Protein AF-A0A016SBZ0-F1 (afdb_monomer)

Nearest PDB structures (foldseek):
  1um2-assembly2_B  TM=5.193E-01  e=9.352E+00  Saccharomyces cerevisiae
  6sgb-assembly1_FK  TM=3.013E-01  e=5.434E+00  Trypanosoma brucei brucei
  1lws-assembly1_A  TM=4.224E-01  e=8.858E+00  Saccharomyces cerevisiae

Foldseek 3Di:
DDDDDDPPDPRQWDWDADVVQGWIKIKDKDKAAPDPPDRDPPIDIDIDIDTGGDDDDPPPPPPDPDPDDDDDDDPPPPPQPPPDDWDKDKFKAFPDPPHDTDPDDDPPTWIWIWIWTDRPPDTDIDTDTD

InterPro domains:
  IPR001507 Zona pellucida domain [PS51034] (1-130)
  IPR051962 Cuticlin domain-containing protein [PTHR22907] (2-1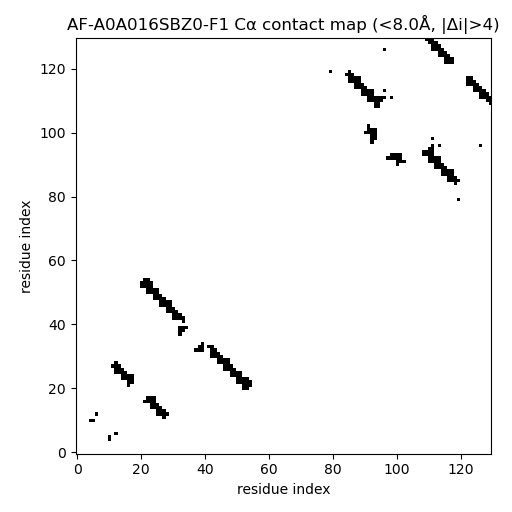16)
  IPR056953 Cuticlin, N-terminal domain [PF25057] (8-52)
  IPR057475 Cuticlin, C-terminal domain [PF25301] (85-117)

Secondary structure (DSSP, 8-state):
------TTSSSS-EEEEEETTEEEEEEEEEEE-SSSSS--TT-EEEEEEEEEE------------PPP-------------TTS--EEEEEEEESSTTPPB-S---TT--EEEEEEEEETTEEEEEEEE-

Solvent-accessible surface area (backbone atoms only — not comparable to full-atom values): 8858 Å² total; per-residue (Å²): 142,84,87,88,79,66,92,87,53,92,75,75,62,44,77,45,79,39,83,81,74,37,23,42,37,39,36,38,73,51,72,52,64,90,44,98,87,53,91,55,94,85,43,47,76,47,79,48,77,47,81,44,75,54,79,89,73,84,77,80,76,81,81,74,88,77,84,83,84,92,81,94,72,88,78,80,78,79,76,74,74,88,83,63,82,59,55,70,46,78,49,40,16,44,69,37,100,84,34,61,79,53,93,78,84,59,99,88,65,50,48,20,47,39,43,39,39,49,42,97,89,51,85,53,79,50,82,54,84,104

Sequence (130 aa):
MTIDVPVASTCGMRRRRVANPRGLVVDTTVILMFHPIFMTQVDKAYHIQCNYMESNREVTQALDVSMQSPTELPQSAAVLDDRKAPTCKYQVLSKDQNGSPVMFATIGDTVYHKYVAILANSLIQFSIVL

Mean predicted aligned error: 19.13 Å

Organism: NCBI:txid53326

pLDDT: mean 70.51, std 17.73, range [33.5, 93.12]

Radius of gyration: 25.63 Å; Cα contacts (8 Å, |Δi|>4): 164; chains: 1; bounding box: 76×47×43 Å

Structure (mmCIF, N/CA/C/O backbone):
data_AF-A0A016SBZ0-F1
#
_entry.id   AF-A0A016SBZ0-F1
#
loop_
_atom_site.group_PDB
_atom_site.id
_atom_site.type_symbol
_atom_site.label_atom_id
_atom_site.label_alt_id
_atom_site.label_comp_id
_atom_site.label_asym_id
_atom_site.label_entity_id
_atom_site.label_seq_id
_atom_site.pdbx_PDB_ins_code
_atom_site.Cartn_x
_atom_site.Cartn_y
_atom_site.Cartn_z
_atom_site.occupancy
_atom_site.B_iso_or_equiv
_atom_site.auth_seq_id
_atom_site.auth_comp_id
_atom_site.auth_asym_id
_atom_site.auth_atom_id
_atom_site.pdbx_PDB_model_num
ATOM 1 N N . MET A 1 1 ? -3.972 -8.424 15.543 1.00 62.22 1 MET A N 1
ATOM 2 C CA . MET A 1 1 ? -4.679 -9.253 14.548 1.00 62.22 1 MET A CA 1
ATOM 3 C C . MET A 1 1 ? -4.205 -8.807 13.177 1.00 62.22 1 MET A C 1
ATOM 5 O O . MET A 1 1 ? -4.363 -7.635 12.864 1.00 62.22 1 MET A O 1
ATOM 9 N N . THR A 1 2 ? -3.538 -9.683 12.432 1.00 81.88 2 THR A N 1
ATOM 10 C CA . THR A 1 2 ? -3.051 -9.432 11.066 1.00 81.88 2 THR A CA 1
ATOM 11 C C . THR A 1 2 ? -3.899 -10.239 10.085 1.00 81.88 2 THR A C 1
ATOM 13 O O . THR A 1 2 ? -4.397 -11.304 10.443 1.00 81.88 2 THR A O 1
ATOM 16 N N . ILE A 1 3 ? -4.122 -9.704 8.883 1.00 79.81 3 ILE A N 1
ATOM 17 C CA . ILE A 1 3 ? -4.867 -10.377 7.812 1.00 79.81 3 ILE A CA 1
ATOM 18 C C . ILE A 1 3 ? -3.858 -10.742 6.728 1.00 79.81 3 ILE A C 1
ATOM 20 O O . ILE A 1 3 ? -3.325 -9.854 6.065 1.00 79.81 3 ILE A O 1
ATOM 24 N N . ASP A 1 4 ? -3.618 -12.039 6.551 1.00 84.25 4 ASP A N 1
ATOM 25 C CA . ASP A 1 4 ? -2.698 -12.561 5.543 1.00 84.25 4 ASP A CA 1
ATOM 26 C C . ASP A 1 4 ? -3.489 -13.043 4.321 1.00 84.25 4 ASP A C 1
ATOM 28 O O . ASP A 1 4 ? -4.286 -13.978 4.406 1.00 84.25 4 ASP A O 1
ATOM 32 N N . VAL A 1 5 ? -3.281 -12.393 3.172 1.00 81.50 5 VAL A N 1
ATOM 33 C CA . VAL A 1 5 ? -3.964 -12.728 1.912 1.00 81.50 5 VAL A CA 1
ATOM 34 C C . VAL A 1 5 ? -2.973 -13.409 0.960 1.00 81.50 5 VAL A C 1
ATOM 36 O O . VAL A 1 5 ? -1.995 -12.779 0.547 1.00 81.50 5 VAL A O 1
ATOM 39 N N . PRO A 1 6 ? -3.181 -14.686 0.581 1.00 82.31 6 PRO A N 1
ATOM 40 C CA . PRO A 1 6 ? -2.206 -15.419 -0.215 1.00 82.31 6 PRO A CA 1
ATOM 41 C C . PRO A 1 6 ? -2.224 -15.013 -1.691 1.00 82.31 6 PRO A C 1
ATOM 43 O O . PRO A 1 6 ? -3.231 -15.162 -2.386 1.00 82.31 6 PRO A O 1
ATOM 46 N N . VAL A 1 7 ? -1.045 -14.638 -2.198 1.00 77.62 7 VAL A N 1
ATOM 47 C CA . VAL A 1 7 ? -0.838 -14.111 -3.560 1.00 77.62 7 VAL A CA 1
ATOM 48 C C . VAL A 1 7 ? -0.944 -15.176 -4.673 1.00 77.62 7 VAL A C 1
ATOM 50 O O . VAL A 1 7 ? -1.012 -14.872 -5.861 1.00 77.62 7 VAL A O 1
ATOM 53 N N . ALA A 1 8 ? -0.950 -16.458 -4.324 1.00 71.81 8 ALA A N 1
ATOM 54 C CA . ALA A 1 8 ? -1.046 -17.558 -5.291 1.00 71.81 8 ALA A CA 1
ATOM 55 C C . ALA A 1 8 ? -2.401 -18.286 -5.257 1.00 71.81 8 ALA A C 1
ATOM 57 O O . ALA A 1 8 ? -2.611 -19.217 -6.028 1.00 71.81 8 ALA A O 1
ATOM 58 N N . SER A 1 9 ? -3.303 -17.895 -4.355 1.00 67.94 9 SER A N 1
ATOM 59 C CA . SER A 1 9 ? -4.550 -18.619 -4.095 1.00 67.94 9 SER A CA 1
ATOM 60 C C . SER A 1 9 ? -5.740 -18.061 -4.883 1.00 67.94 9 SER A C 1
ATOM 62 O O . SER A 1 9 ? -5.693 -16.956 -5.419 1.00 67.94 9 SER A O 1
ATOM 64 N N . THR A 1 10 ? -6.847 -18.802 -4.903 1.00 68.50 10 THR A N 1
ATOM 65 C CA . THR A 1 10 ? -8.119 -18.444 -5.556 1.00 68.50 10 THR A CA 1
ATOM 66 C C . THR A 1 10 ? -8.906 -17.321 -4.850 1.00 68.50 10 THR A C 1
ATOM 68 O O . THR A 1 10 ? -10.074 -17.099 -5.159 1.00 68.50 10 THR A O 1
ATOM 71 N N . CYS A 1 11 ? -8.292 -16.578 -3.922 1.00 70.38 11 CYS A N 1
ATOM 72 C CA . CYS A 1 11 ? -8.933 -15.603 -3.027 1.00 70.38 11 CYS A CA 1
ATOM 73 C C . CYS A 1 11 ? -9.277 -14.242 -3.687 1.00 70.38 11 CYS A C 1
ATOM 75 O O . CYS A 1 11 ? -9.066 -13.182 -3.108 1.00 70.38 11 CYS A O 1
ATOM 77 N N . GLY A 1 12 ? -9.776 -14.225 -4.927 1.00 78.56 12 GLY A N 1
ATOM 78 C CA . GLY A 1 12 ? -10.242 -12.983 -5.573 1.00 78.56 12 GLY A CA 1
ATOM 79 C C . GLY A 1 12 ? -9.155 -11.934 -5.853 1.00 78.56 12 GLY A C 1
ATOM 80 O O . GLY A 1 12 ? -9.463 -10.804 -6.224 1.00 78.56 12 GLY A O 1
ATOM 81 N N . MET A 1 13 ? -7.882 -12.295 -5.701 1.00 88.75 13 MET A N 1
ATOM 82 C CA . MET A 1 13 ? -6.773 -11.387 -5.937 1.00 88.75 13 MET A CA 1
ATOM 83 C C . MET A 1 13 ? -6.480 -11.265 -7.437 1.00 88.75 13 MET A C 1
ATOM 85 O O . MET A 1 13 ? -6.304 -12.260 -8.147 1.00 88.75 13 MET A O 1
ATOM 89 N N . ARG A 1 14 ? -6.406 -10.028 -7.928 1.00 88.12 14 ARG A N 1
ATOM 90 C CA . ARG A 1 14 ? -6.247 -9.708 -9.344 1.00 88.12 14 ARG A CA 1
ATOM 91 C C . ARG A 1 14 ? -4.795 -9.392 -9.674 1.00 88.12 14 ARG A C 1
ATOM 93 O O . ARG A 1 14 ? -4.120 -8.657 -8.965 1.00 88.12 14 ARG A O 1
ATOM 100 N N . ARG A 1 15 ? -4.318 -9.939 -10.792 1.00 88.75 15 ARG A N 1
ATOM 101 C CA . ARG A 1 15 ? -2.966 -9.725 -11.322 1.00 88.75 15 ARG A CA 1
ATOM 102 C C . ARG A 1 15 ? -3.053 -9.052 -12.687 1.00 88.75 15 ARG A C 1
ATOM 104 O O . ARG A 1 15 ? -3.720 -9.566 -13.583 1.00 88.75 15 ARG A O 1
ATOM 111 N N . ARG A 1 16 ? -2.385 -7.913 -12.856 1.00 88.69 16 ARG A N 1
ATOM 112 C CA . ARG A 1 16 ? -2.343 -7.146 -14.109 1.00 88.69 16 ARG A CA 1
ATOM 113 C C . ARG A 1 16 ? -0.900 -6.830 -14.470 1.00 88.69 16 ARG A C 1
ATOM 115 O O . ARG A 1 16 ? -0.195 -6.200 -13.693 1.00 88.69 16 ARG A O 1
ATOM 122 N N . ARG A 1 17 ? -0.448 -7.253 -15.650 1.00 88.50 17 ARG A N 1
ATOM 123 C CA . ARG A 1 17 ? 0.852 -6.819 -16.180 1.00 88.50 17 ARG A CA 1
ATOM 124 C C . ARG A 1 17 ? 0.718 -5.398 -16.719 1.00 88.50 17 ARG A C 1
ATOM 126 O O . ARG A 1 17 ? -0.241 -5.101 -17.428 1.00 88.50 17 ARG A O 1
ATOM 133 N N . VAL A 1 18 ? 1.664 -4.537 -16.375 1.00 86.12 18 VAL A N 1
ATOM 134 C CA . VAL A 1 18 ? 1.743 -3.152 -16.846 1.00 86.12 18 VAL A CA 1
ATOM 135 C C . VAL A 1 18 ? 2.946 -3.041 -17.768 1.00 86.12 18 VAL A C 1
ATOM 137 O O . VAL A 1 18 ? 4.005 -3.590 -17.480 1.00 86.12 18 VAL A O 1
ATOM 140 N N . ALA A 1 19 ? 2.765 -2.381 -18.910 1.00 81.50 19 ALA A N 1
ATOM 141 C CA . ALA A 1 19 ? 3.799 -2.265 -19.934 1.00 81.50 19 ALA A CA 1
ATOM 142 C C . ALA A 1 19 ? 4.743 -1.071 -19.709 1.00 81.50 19 ALA A C 1
ATOM 144 O O . ALA A 1 19 ? 5.871 -1.093 -20.196 1.00 81.50 19 ALA A O 1
ATOM 145 N N . ASN A 1 20 ? 4.299 -0.038 -18.985 1.00 76.38 20 ASN A N 1
ATOM 146 C CA . ASN A 1 20 ? 5.075 1.173 -18.732 1.00 76.38 20 ASN A CA 1
ATOM 147 C C . ASN A 1 20 ? 4.700 1.809 -17.373 1.00 76.38 20 ASN A C 1
ATOM 149 O O . ASN A 1 20 ? 3.596 2.343 -17.261 1.00 76.38 20 ASN A O 1
ATOM 153 N N . PRO A 1 21 ? 5.572 1.765 -16.349 1.00 74.12 21 PRO A N 1
ATOM 154 C CA . PRO A 1 21 ? 6.803 0.975 -16.281 1.00 74.12 21 PRO A CA 1
ATOM 155 C C . PRO A 1 21 ? 6.486 -0.526 -16.355 1.00 74.12 21 PRO A C 1
ATOM 157 O O . PRO A 1 21 ? 5.438 -0.964 -15.875 1.00 74.12 21 PRO A O 1
ATOM 160 N N . ARG A 1 22 ? 7.365 -1.315 -16.992 1.00 82.94 22 ARG A N 1
ATOM 161 C CA . ARG A 1 22 ? 7.174 -2.771 -17.085 1.00 82.94 22 ARG A CA 1
ATOM 162 C C . ARG A 1 22 ? 7.073 -3.356 -15.683 1.00 82.94 22 ARG A C 1
ATOM 164 O O . ARG A 1 22 ? 7.886 -3.034 -14.819 1.00 82.94 22 ARG A O 1
ATOM 171 N N . GLY A 1 23 ? 6.057 -4.172 -15.438 1.00 87.19 23 GLY A N 1
ATOM 172 C CA . GLY A 1 23 ? 5.816 -4.698 -14.105 1.00 87.19 23 GLY A CA 1
ATOM 173 C C . GLY A 1 23 ? 4.531 -5.498 -13.958 1.00 87.19 23 GLY A C 1
ATOM 174 O O . GLY A 1 23 ? 3.786 -5.736 -14.910 1.00 87.19 23 GLY A O 1
ATOM 175 N N . LEU A 1 24 ? 4.267 -5.905 -12.724 1.00 88.31 24 LEU A N 1
ATOM 176 C CA . LEU A 1 24 ? 3.081 -6.616 -12.286 1.00 88.31 24 LEU A CA 1
ATOM 177 C C . LEU A 1 24 ? 2.392 -5.819 -11.177 1.00 88.31 24 LEU A C 1
ATOM 179 O O . LEU A 1 24 ? 2.952 -5.591 -10.111 1.00 88.31 24 LEU A O 1
ATOM 183 N N . VAL A 1 25 ? 1.142 -5.456 -11.404 1.00 89.69 25 VAL A N 1
ATOM 184 C CA . VAL A 1 25 ? 0.243 -4.920 -10.388 1.00 89.69 25 VAL A CA 1
ATOM 185 C C . VAL A 1 25 ? -0.579 -6.065 -9.819 1.00 89.69 25 VAL A C 1
ATOM 187 O O . VAL A 1 25 ? -1.160 -6.858 -10.565 1.00 89.69 25 VAL A O 1
ATOM 190 N N . VAL A 1 26 ? -0.619 -6.153 -8.497 1.00 90.81 26 VAL A N 1
ATOM 191 C CA . VAL A 1 26 ? -1.443 -7.105 -7.759 1.00 90.81 26 VAL A CA 1
ATOM 192 C C . VAL A 1 26 ? -2.408 -6.314 -6.890 1.00 90.81 26 VAL A C 1
ATOM 194 O O . VAL A 1 26 ? -1.965 -5.525 -6.060 1.00 90.81 26 VAL A O 1
ATOM 197 N N . ASP A 1 27 ? -3.708 -6.501 -7.090 1.00 91.25 27 ASP A N 1
ATOM 198 C CA . ASP A 1 27 ? -4.748 -5.759 -6.381 1.00 91.25 27 ASP A CA 1
ATOM 199 C C . ASP A 1 27 ? -5.837 -6.670 -5.801 1.00 91.25 27 ASP A C 1
ATOM 201 O O . ASP A 1 27 ? -6.134 -7.739 -6.337 1.00 91.25 27 ASP A O 1
ATOM 205 N N . THR A 1 28 ? -6.404 -6.272 -4.664 1.00 90.88 28 THR A N 1
ATOM 206 C CA . THR A 1 28 ? -7.528 -6.957 -4.014 1.00 90.88 28 THR A CA 1
ATOM 207 C C . THR A 1 28 ? -8.363 -5.964 -3.214 1.00 90.88 28 THR A C 1
ATOM 209 O O . THR A 1 28 ? -7.874 -4.906 -2.815 1.00 90.88 28 THR A O 1
ATOM 212 N N . THR A 1 29 ? -9.625 -6.298 -2.964 1.00 90.31 29 THR A N 1
ATOM 213 C CA . THR A 1 29 ? -10.519 -5.483 -2.140 1.00 90.31 29 THR A CA 1
ATOM 214 C C . THR A 1 29 ? -10.985 -6.300 -0.947 1.00 90.31 29 THR A C 1
ATOM 216 O O . THR A 1 29 ? -11.623 -7.337 -1.112 1.00 90.31 29 THR A O 1
ATOM 219 N N . VAL A 1 30 ? -10.682 -5.821 0.257 1.00 89.38 30 VAL A N 1
ATOM 220 C CA . VAL A 1 30 ? -11.116 -6.441 1.513 1.00 89.38 30 VAL A CA 1
ATOM 221 C C . VAL A 1 30 ? -12.342 -5.696 2.022 1.00 89.38 30 VAL A C 1
ATOM 223 O O . VAL A 1 30 ? -12.298 -4.479 2.198 1.00 89.38 30 VAL A O 1
ATOM 226 N N . ILE A 1 31 ? -13.431 -6.425 2.262 1.00 89.88 31 ILE A N 1
ATOM 227 C CA . ILE A 1 31 ? -14.683 -5.871 2.782 1.00 89.88 31 ILE A CA 1
ATOM 228 C C . ILE A 1 31 ? -14.827 -6.299 4.242 1.00 89.88 31 ILE A C 1
ATOM 230 O O . ILE A 1 31 ? -14.854 -7.490 4.546 1.00 89.88 31 ILE A O 1
ATOM 234 N N . LEU A 1 32 ? -14.911 -5.324 5.144 1.00 90.94 32 LEU A N 1
ATOM 235 C CA . LEU A 1 32 ? -15.214 -5.538 6.554 1.00 90.94 32 LEU A CA 1
ATOM 236 C C . LEU A 1 32 ? -16.717 -5.371 6.758 1.00 90.94 32 LEU A C 1
ATOM 238 O O . LEU A 1 32 ? -17.219 -4.245 6.763 1.00 90.94 32 LEU A O 1
ATOM 242 N N . MET A 1 33 ? -17.407 -6.502 6.905 1.00 90.75 33 MET A N 1
ATOM 243 C CA . MET A 1 33 ? -18.837 -6.558 7.196 1.00 90.75 33 MET A CA 1
ATOM 244 C C . MET A 1 33 ? -19.052 -6.761 8.693 1.00 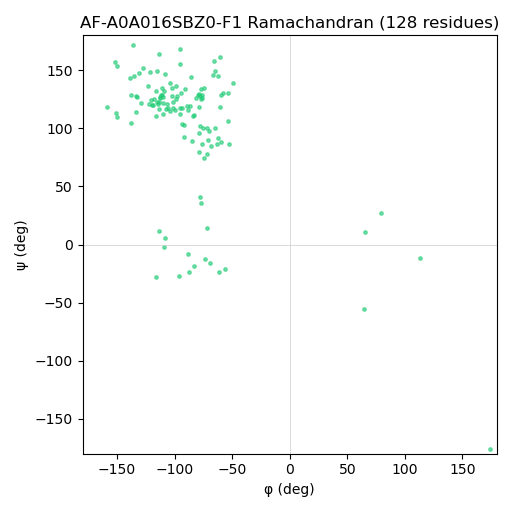90.75 33 MET A C 1
ATOM 246 O O . MET A 1 33 ? -18.495 -7.692 9.278 1.00 90.75 33 MET A O 1
ATOM 250 N N . PHE A 1 34 ? -19.873 -5.914 9.313 1.00 89.06 34 PHE A N 1
ATOM 251 C CA . PHE A 1 34 ? -20.245 -6.082 10.724 1.00 89.06 34 PHE A CA 1
ATOM 252 C C . PHE A 1 34 ? -21.392 -7.078 10.913 1.00 89.06 34 PHE A C 1
ATOM 254 O O . PHE A 1 34 ? -21.570 -7.612 12.008 1.00 89.06 34 PHE A O 1
ATOM 261 N N . HIS A 1 35 ? -22.144 -7.362 9.846 1.00 91.06 35 HIS A N 1
ATOM 262 C CA . HIS A 1 35 ? -23.174 -8.389 9.835 1.00 91.06 35 HIS A CA 1
ATOM 263 C C . HIS A 1 35 ? -22.821 -9.507 8.837 1.00 91.06 35 HIS A C 1
ATOM 265 O O . HIS A 1 35 ? -22.504 -9.215 7.687 1.00 91.06 35 HIS A O 1
ATOM 271 N N . PRO A 1 36 ? -22.908 -10.795 9.219 1.00 84.19 36 PRO A N 1
ATOM 272 C CA . PRO A 1 36 ? -22.407 -11.907 8.402 1.00 84.19 36 PRO A CA 1
ATOM 273 C C . PRO A 1 36 ? -23.193 -12.177 7.108 1.00 84.19 36 PRO A C 1
ATOM 275 O O . PRO A 1 36 ? -22.705 -12.898 6.245 1.00 84.19 36 PRO A O 1
ATOM 278 N N . ILE A 1 37 ? -24.412 -11.644 6.977 1.00 87.44 37 ILE A N 1
ATOM 279 C CA . ILE A 1 37 ? -25.336 -11.989 5.875 1.00 87.44 37 ILE A CA 1
ATOM 280 C C . ILE A 1 37 ? -25.642 -10.799 4.956 1.00 87.44 37 ILE A C 1
ATOM 282 O O . ILE A 1 37 ? -25.939 -10.993 3.781 1.00 87.44 37 ILE A O 1
ATOM 286 N N . PHE A 1 38 ? -25.587 -9.566 5.460 1.00 87.19 38 PHE A N 1
ATOM 287 C CA . PHE A 1 38 ? -26.016 -8.393 4.700 1.00 87.19 38 PHE A CA 1
ATOM 288 C C . PHE A 1 38 ? -25.023 -7.255 4.844 1.00 87.19 38 PHE A C 1
ATOM 290 O O . PHE A 1 38 ? -24.437 -7.071 5.909 1.00 87.19 38 PHE A O 1
ATOM 297 N N . MET A 1 39 ? -24.864 -6.492 3.762 1.00 87.56 39 MET A N 1
ATOM 298 C CA . MET A 1 39 ? -24.092 -5.260 3.800 1.00 87.56 39 MET A CA 1
ATOM 299 C C . MET A 1 39 ? -24.882 -4.165 4.508 1.00 87.56 39 MET A C 1
ATOM 301 O O . MET A 1 39 ? -26.068 -3.962 4.241 1.00 87.56 39 MET A O 1
ATOM 305 N N . THR A 1 40 ? -24.211 -3.449 5.397 1.00 91.50 40 THR A N 1
ATOM 306 C CA . THR A 1 40 ? -24.759 -2.306 6.127 1.00 91.50 40 THR A CA 1
ATOM 307 C C . THR A 1 40 ? -24.058 -1.015 5.718 1.00 91.50 40 THR A C 1
ATOM 309 O O . THR A 1 40 ? -22.970 -1.030 5.149 1.00 91.50 40 THR A O 1
ATOM 312 N N . GLN A 1 41 ? -24.656 0.135 6.041 1.00 90.25 41 GLN A N 1
ATOM 313 C CA . GLN A 1 41 ? -24.060 1.446 5.752 1.00 90.25 41 GLN A CA 1
ATOM 314 C C . GLN 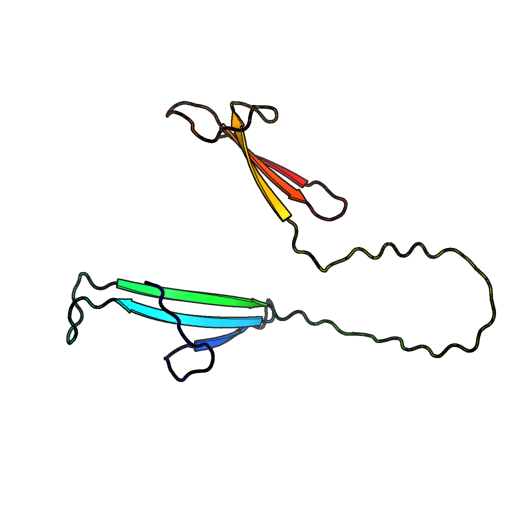A 1 41 ? -22.706 1.662 6.454 1.00 90.25 41 GLN A C 1
ATOM 316 O O . GLN A 1 41 ? -21.906 2.485 6.014 1.00 90.25 41 GLN A O 1
ATOM 321 N N . VAL A 1 42 ? -22.452 0.946 7.552 1.00 91.75 42 VAL A N 1
ATOM 322 C CA . VAL A 1 42 ? -21.225 1.095 8.346 1.00 91.75 42 VAL A CA 1
ATOM 323 C C . VAL A 1 42 ? -20.082 0.198 7.870 1.00 91.75 42 VAL A C 1
ATOM 325 O O . VAL A 1 42 ? -18.952 0.369 8.336 1.00 91.75 42 VAL A O 1
ATOM 328 N N . ASP A 1 43 ? -20.345 -0.723 6.940 1.00 93.12 43 ASP A N 1
ATOM 329 C CA . ASP A 1 43 ? -19.325 -1.607 6.380 1.00 93.12 43 ASP A CA 1
ATOM 330 C C . ASP A 1 43 ? -18.279 -0.809 5.589 1.00 93.12 43 ASP A C 1
ATOM 332 O O . ASP A 1 43 ? -18.559 0.242 5.003 1.00 93.12 43 ASP A O 1
AT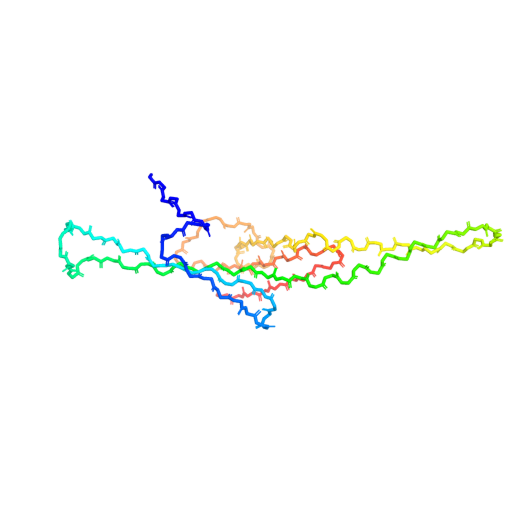OM 336 N N . LYS A 1 44 ? -17.037 -1.303 5.574 1.00 92.00 44 LYS A N 1
ATOM 337 C CA . LYS A 1 44 ? -15.914 -0.625 4.909 1.00 92.00 44 LYS A CA 1
ATOM 338 C C . LYS A 1 44 ? -15.268 -1.530 3.875 1.00 92.00 44 LYS A C 1
ATOM 340 O O . LYS A 1 44 ? -14.995 -2.693 4.152 1.00 92.00 44 LYS A O 1
ATOM 345 N N . ALA A 1 45 ? -14.968 -0.971 2.707 1.00 93.12 45 ALA A N 1
ATOM 346 C CA . ALA A 1 45 ? -14.216 -1.639 1.655 1.00 93.12 45 ALA A CA 1
ATOM 347 C C . ALA A 1 45 ? -12.853 -0.963 1.480 1.00 93.12 45 ALA A C 1
ATOM 349 O O . ALA A 1 45 ? -12.772 0.247 1.265 1.00 93.12 45 ALA A O 1
ATOM 350 N N . TYR A 1 46 ? -11.788 -1.752 1.559 1.00 92.00 46 TYR A N 1
ATOM 351 C CA . TYR A 1 46 ? -10.414 -1.295 1.396 1.00 92.00 46 TYR A CA 1
ATOM 352 C C . TYR A 1 46 ? -9.825 -1.897 0.131 1.00 92.00 46 TYR A C 1
ATOM 354 O O . TYR A 1 46 ? -9.686 -3.116 0.030 1.00 92.00 46 TYR A O 1
ATOM 362 N N . HIS A 1 47 ? -9.472 -1.043 -0.828 1.00 91.75 47 HIS A N 1
ATOM 363 C CA . HIS A 1 47 ? -8.767 -1.461 -2.032 1.00 91.75 47 HIS A CA 1
ATOM 364 C C . HIS A 1 47 ? -7.258 -1.400 -1.795 1.00 91.75 47 HIS A C 1
ATOM 366 O O . HIS A 1 47 ? -6.711 -0.338 -1.496 1.00 91.75 47 HIS A O 1
ATOM 372 N N . ILE A 1 48 ? -6.596 -2.546 -1.908 1.00 90.06 48 ILE A N 1
ATOM 373 C CA . ILE A 1 48 ? -5.163 -2.710 -1.678 1.00 90.06 48 ILE A CA 1
ATOM 374 C C . ILE A 1 48 ? -4.512 -2.995 -3.028 1.00 90.06 48 ILE A C 1
ATOM 376 O O . ILE A 1 48 ? -4.937 -3.907 -3.735 1.00 90.06 48 ILE A O 1
ATOM 380 N N . GLN A 1 49 ? -3.469 -2.236 -3.368 1.00 90.31 49 GLN A N 1
ATOM 381 C CA . GLN A 1 49 ? -2.731 -2.379 -4.620 1.00 90.31 49 GLN A CA 1
ATOM 382 C C . GLN A 1 49 ? -1.220 -2.382 -4.364 1.00 90.31 49 GLN A C 1
ATOM 384 O O . GLN A 1 49 ? -0.672 -1.453 -3.773 1.00 90.31 49 GLN A O 1
ATOM 389 N N . CYS A 1 50 ? -0.548 -3.410 -4.876 1.00 87.81 50 CYS A N 1
ATOM 390 C CA . CYS A 1 50 ? 0.897 -3.589 -4.821 1.00 87.81 50 CYS A CA 1
ATOM 391 C C . CYS A 1 50 ? 1.472 -3.541 -6.240 1.00 87.81 50 CYS A C 1
ATOM 393 O O . CYS A 1 50 ? 1.092 -4.341 -7.097 1.00 87.81 50 CYS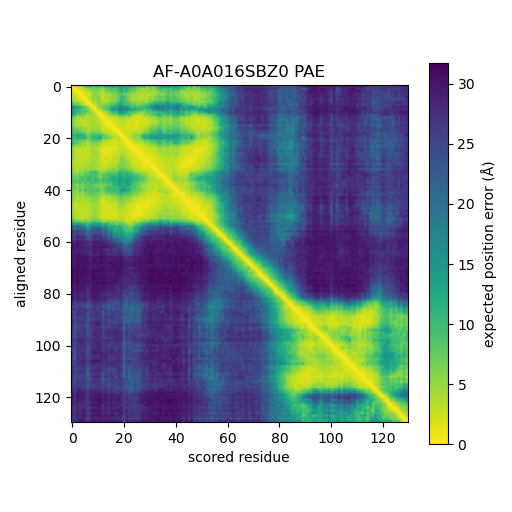 A O 1
ATOM 395 N N . ASN A 1 51 ? 2.413 -2.630 -6.486 1.00 88.62 51 ASN A N 1
ATOM 396 C CA . ASN A 1 51 ? 3.065 -2.477 -7.786 1.00 88.62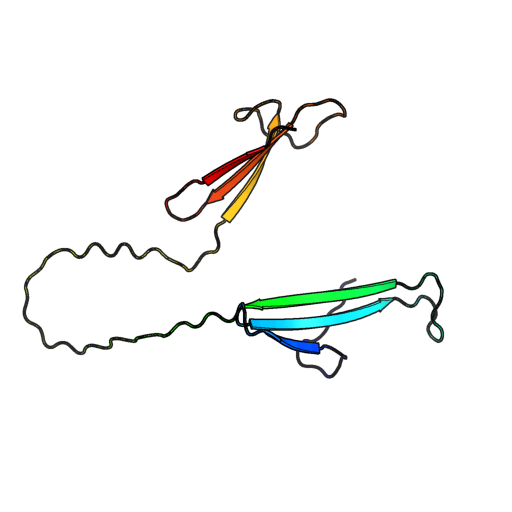 51 ASN A CA 1
ATOM 397 C C . ASN A 1 51 ? 4.475 -3.081 -7.735 1.00 88.62 51 ASN A C 1
ATOM 399 O O . ASN A 1 51 ? 5.347 -2.566 -7.039 1.00 88.62 51 ASN A O 1
ATOM 403 N N . TYR A 1 52 ? 4.705 -4.147 -8.497 1.00 86.00 52 TYR A N 1
ATOM 404 C CA . TYR A 1 52 ? 6.015 -4.766 -8.692 1.00 86.00 52 TYR A CA 1
ATOM 405 C C . TYR A 1 52 ? 6.580 -4.323 -10.037 1.00 86.00 52 TYR A C 1
ATOM 407 O O . TYR A 1 52 ? 5.952 -4.538 -11.067 1.00 86.00 52 TYR A O 1
ATOM 415 N N . MET A 1 53 ? 7.758 -3.712 -10.052 1.00 83.38 53 MET A N 1
ATOM 416 C CA . MET A 1 53 ? 8.422 -3.306 -11.293 1.00 83.38 53 MET A CA 1
ATOM 417 C C . MET A 1 53 ? 9.337 -4.430 -11.788 1.00 83.38 53 MET A C 1
ATOM 419 O O . MET A 1 53 ? 10.085 -5.015 -11.009 1.00 83.38 53 MET A O 1
ATOM 423 N N . GLU A 1 54 ? 9.270 -4.735 -13.080 1.00 70.06 54 GLU A N 1
ATOM 424 C CA . GLU A 1 54 ? 10.141 -5.690 -13.763 1.00 70.06 54 GLU A CA 1
ATOM 425 C C . GLU A 1 54 ? 11.294 -4.907 -14.404 1.00 70.06 54 GLU A C 1
ATOM 427 O O . GLU A 1 54 ? 11.082 -4.105 -15.316 1.00 70.06 54 GLU A O 1
ATOM 432 N N . SER A 1 55 ? 12.518 -5.099 -13.905 1.00 65.81 55 SER A N 1
ATOM 433 C CA . SER A 1 55 ? 13.714 -4.514 -14.512 1.00 65.81 55 SER A CA 1
ATOM 434 C C . SER A 1 55 ? 14.238 -5.440 -15.608 1.00 65.81 55 SER A C 1
ATOM 436 O O . SER A 1 55 ? 14.593 -6.591 -15.359 1.00 65.81 55 SER A O 1
ATOM 438 N N . ASN A 1 56 ? 14.290 -4.948 -16.847 1.00 57.94 56 ASN A N 1
ATOM 439 C CA . ASN A 1 56 ? 14.926 -5.683 -17.935 1.00 57.94 56 ASN A CA 1
ATOM 440 C C . ASN A 1 56 ? 16.443 -5.497 -17.814 1.00 57.94 56 ASN A C 1
ATOM 442 O O . ASN A 1 56 ? 16.979 -4.474 -18.238 1.00 57.94 56 ASN A O 1
ATOM 446 N N . ARG A 1 57 ? 17.136 -6.450 -17.186 1.00 52.56 57 ARG A N 1
ATOM 447 C CA . ARG A 1 57 ? 18.595 -6.554 -17.296 1.00 52.56 57 ARG A CA 1
ATOM 448 C C . ARG A 1 57 ? 18.906 -7.487 -18.457 1.00 52.56 57 ARG A C 1
ATOM 450 O O . ARG A 1 57 ? 18.833 -8.702 -18.303 1.00 52.56 57 ARG A O 1
ATOM 457 N N . GLU A 1 58 ? 19.291 -6.928 -19.600 1.00 49.00 58 GLU A N 1
ATOM 458 C CA . GLU A 1 58 ? 20.091 -7.688 -20.557 1.00 49.00 58 GLU A CA 1
ATOM 459 C C . GLU A 1 58 ? 21.436 -7.969 -19.881 1.00 49.00 58 GLU A C 1
ATOM 461 O O . GLU A 1 58 ? 22.288 -7.094 -19.744 1.00 49.00 58 GLU A O 1
ATOM 466 N N . VAL A 1 59 ? 21.597 -9.183 -19.354 1.00 48.25 59 VAL A N 1
ATOM 467 C CA . VAL A 1 59 ? 22.895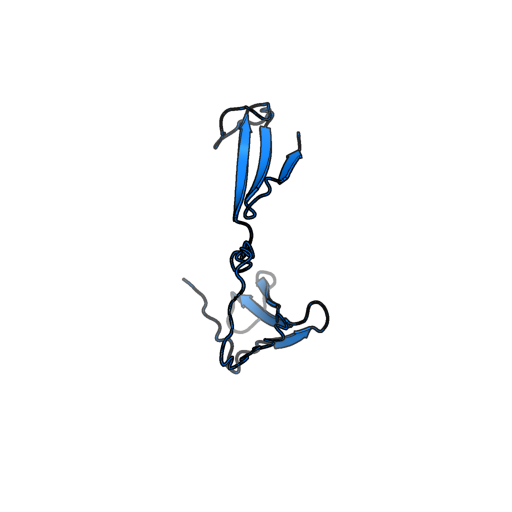 -9.657 -18.880 1.00 48.25 59 VAL A CA 1
ATOM 468 C C . VAL A 1 59 ? 23.696 -10.015 -20.126 1.00 48.25 59 VAL A C 1
ATOM 470 O O . VAL A 1 59 ? 23.691 -11.161 -20.569 1.00 48.25 59 VAL A O 1
ATOM 473 N N . THR A 1 60 ? 24.380 -9.041 -20.721 1.00 50.09 60 THR A N 1
ATOM 474 C CA . THR A 1 60 ? 25.474 -9.332 -21.652 1.00 50.09 60 THR A CA 1
ATOM 475 C C . THR A 1 60 ? 26.615 -9.927 -20.836 1.00 50.09 60 THR A C 1
ATOM 477 O O . THR A 1 60 ? 27.498 -9.220 -20.351 1.00 50.09 60 THR A O 1
ATOM 480 N N . GLN A 1 61 ? 26.563 -11.239 -20.608 1.00 48.41 61 GLN A N 1
ATOM 481 C CA . GLN A 1 61 ? 27.685 -11.983 -20.061 1.00 48.41 61 GLN A CA 1
ATOM 482 C C . GLN A 1 61 ? 28.747 -12.058 -21.162 1.00 48.41 61 GLN A C 1
ATOM 484 O O . GLN A 1 61 ? 28.735 -12.963 -21.991 1.00 48.41 61 GLN A O 1
ATOM 489 N N . ALA A 1 62 ? 29.649 -11.079 -21.200 1.00 48.22 62 ALA A N 1
ATOM 490 C CA . ALA A 1 62 ? 30.883 -11.194 -21.963 1.00 48.22 62 ALA A CA 1
ATOM 491 C C . ALA A 1 62 ? 31.792 -12.187 -21.227 1.00 48.22 62 ALA A C 1
ATOM 493 O O . ALA A 1 62 ? 32.677 -11.801 -20.467 1.00 48.22 62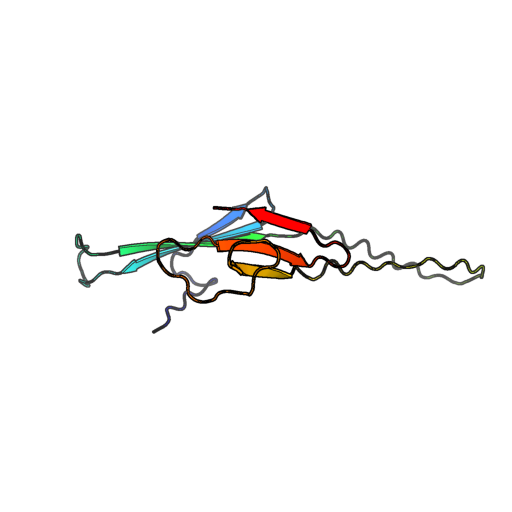 ALA A O 1
ATOM 494 N N . LEU A 1 63 ? 31.516 -13.483 -21.382 1.00 46.22 63 LEU A N 1
ATOM 495 C CA . LEU A 1 63 ? 32.482 -14.511 -21.022 1.00 46.22 63 LEU A CA 1
ATOM 496 C C . LEU A 1 63 ? 33.505 -14.583 -22.164 1.00 46.22 63 LEU A C 1
ATOM 498 O O . LEU A 1 63 ? 33.397 -15.421 -23.054 1.00 46.22 63 LEU A O 1
ATOM 502 N N . ASP A 1 64 ? 34.449 -13.643 -22.171 1.00 41.84 64 ASP A N 1
ATOM 503 C CA . ASP A 1 64 ? 35.610 -13.696 -23.054 1.00 41.84 64 ASP A CA 1
ATOM 504 C C . ASP A 1 64 ? 36.681 -14.580 -22.401 1.00 41.84 64 ASP A C 1
ATOM 506 O O . ASP A 1 64 ? 37.232 -14.262 -21.344 1.00 41.84 64 ASP A O 1
ATOM 510 N N . VAL A 1 65 ? 36.920 -15.747 -22.995 1.00 46.34 65 VAL A N 1
ATOM 511 C CA . VAL A 1 65 ? 37.929 -16.708 -22.547 1.00 46.34 65 VAL A CA 1
ATOM 512 C C . VAL A 1 65 ? 39.260 -16.278 -23.165 1.00 46.34 65 VAL A C 1
ATOM 514 O O . VAL A 1 65 ? 39.584 -16.677 -24.280 1.00 46.34 65 VAL A O 1
ATOM 517 N N . SER A 1 66 ? 40.023 -15.422 -22.482 1.00 41.59 66 SER A N 1
ATOM 518 C CA . SER A 1 66 ? 41.241 -14.844 -23.068 1.00 41.59 66 SER A CA 1
ATOM 519 C C . SER A 1 66 ? 42.506 -15.648 -22.732 1.00 41.59 66 SER A C 1
ATOM 521 O O . SER A 1 66 ? 42.911 -15.742 -21.572 1.00 41.59 66 SER A O 1
ATOM 523 N N . MET A 1 67 ? 43.169 -16.194 -23.760 1.00 47.78 67 MET A N 1
ATOM 524 C CA . MET A 1 67 ? 44.603 -16.516 -23.718 1.00 47.78 67 MET A CA 1
ATOM 525 C C . MET A 1 67 ? 45.382 -15.204 -23.928 1.00 47.78 67 MET A C 1
ATOM 527 O O . MET A 1 67 ? 45.228 -14.540 -24.948 1.00 47.78 67 MET A O 1
ATOM 531 N N . GLN A 1 68 ? 46.171 -14.818 -22.924 1.00 43.47 68 GLN A N 1
ATOM 532 C CA . GLN A 1 68 ? 46.743 -13.477 -22.710 1.00 43.47 68 GLN A CA 1
ATOM 533 C C . GLN A 1 68 ? 47.776 -12.988 -23.747 1.00 43.47 68 GLN A C 1
ATOM 535 O O . GLN A 1 68 ? 48.555 -13.773 -24.283 1.00 43.47 68 GLN A O 1
ATOM 540 N N . SER A 1 69 ? 47.939 -11.654 -23.829 1.00 36.22 69 SER A N 1
ATOM 541 C CA . SER A 1 69 ? 49.259 -10.993 -23.709 1.00 36.22 69 SER A CA 1
ATOM 542 C C . SER A 1 69 ? 49.120 -9.567 -23.110 1.00 36.22 69 SER A C 1
ATOM 544 O O . SER A 1 69 ? 48.037 -8.990 -23.225 1.00 36.22 69 SER A O 1
ATOM 546 N N . PRO A 1 70 ? 50.148 -9.007 -22.431 1.00 50.78 70 PRO A N 1
ATOM 547 C CA . PRO A 1 70 ? 49.969 -7.966 -21.416 1.00 50.78 70 PRO A CA 1
ATOM 548 C C . PRO A 1 70 ? 50.300 -6.550 -21.912 1.00 50.78 70 PRO A C 1
ATOM 550 O O . PRO A 1 70 ? 51.366 -6.305 -22.473 1.00 50.78 70 PRO A O 1
ATOM 553 N N . THR A 1 71 ? 49.441 -5.576 -21.612 1.00 41.84 71 THR A N 1
ATOM 554 C CA . THR A 1 71 ? 49.842 -4.170 -21.424 1.00 41.84 71 THR A CA 1
ATOM 555 C C . THR A 1 71 ? 48.864 -3.526 -20.446 1.00 41.84 71 THR A C 1
ATOM 557 O O . THR A 1 71 ? 47.673 -3.411 -20.729 1.00 41.84 71 THR A O 1
ATOM 560 N N . GLU A 1 72 ? 49.364 -3.159 -19.268 1.00 50.56 72 GLU A N 1
ATOM 561 C CA . GLU A 1 72 ? 48.568 -2.569 -18.196 1.00 50.56 72 GLU A CA 1
ATOM 562 C C . GLU A 1 72 ? 48.353 -1.067 -18.406 1.00 50.56 72 GLU A C 1
ATOM 564 O O . GLU A 1 72 ? 49.301 -0.292 -18.525 1.00 50.56 72 GLU A O 1
ATOM 569 N N . LEU A 1 73 ? 47.084 -0.661 -18.377 1.00 33.50 73 LEU A N 1
ATOM 570 C CA . LEU A 1 73 ? 46.623 0.691 -18.067 1.00 33.50 73 LEU A CA 1
ATOM 571 C C . LEU A 1 73 ? 45.471 0.529 -17.061 1.00 33.50 73 LEU A C 1
ATOM 573 O O . LEU A 1 73 ? 44.556 -0.255 -17.328 1.00 33.50 73 LEU A O 1
ATOM 577 N N . PRO A 1 74 ? 45.493 1.211 -15.902 1.00 43.22 74 PRO A N 1
ATOM 578 C CA . PRO A 1 74 ? 44.526 0.973 -14.840 1.00 43.22 74 PRO A CA 1
ATOM 579 C C . PRO A 1 74 ? 43.163 1.524 -15.258 1.00 43.22 74 PRO A C 1
ATOM 581 O O . PRO A 1 74 ? 42.896 2.722 -15.164 1.00 43.22 74 PRO A O 1
ATOM 584 N N . GLN A 1 75 ? 42.282 0.638 -15.718 1.00 37.53 75 GLN A N 1
ATOM 585 C CA . GLN A 1 75 ? 40.861 0.932 -15.816 1.00 37.53 75 GLN A CA 1
ATOM 586 C C . GLN A 1 75 ? 40.323 1.008 -14.389 1.00 37.53 75 GLN A C 1
ATOM 588 O O . GLN A 1 75 ? 40.065 -0.007 -13.741 1.00 37.53 75 GLN A O 1
ATOM 593 N N . SER A 1 76 ? 40.205 2.230 -13.875 1.00 40.34 76 SER A N 1
ATOM 594 C CA . SER A 1 76 ? 39.488 2.521 -12.643 1.00 40.34 76 SER A CA 1
ATOM 595 C C . SER A 1 76 ? 38.023 2.140 -12.839 1.00 40.34 76 SER A C 1
ATOM 597 O O . SER A 1 76 ? 37.185 2.912 -13.302 1.00 40.34 76 SER A O 1
ATOM 599 N N . ALA A 1 77 ? 37.728 0.897 -12.478 1.00 44.75 77 ALA A N 1
ATOM 600 C CA . ALA A 1 77 ? 36.393 0.389 -12.289 1.00 44.75 77 ALA A CA 1
ATOM 601 C C . ALA A 1 77 ? 35.747 1.158 -11.128 1.00 44.75 77 ALA A C 1
ATOM 603 O O . ALA A 1 77 ? 35.769 0.731 -9.974 1.00 44.75 77 ALA A O 1
ATOM 604 N N . ALA A 1 78 ? 35.145 2.306 -11.433 1.00 40.53 78 ALA A N 1
ATOM 605 C CA . ALA A 1 78 ? 34.086 2.864 -10.611 1.00 40.53 78 ALA A CA 1
ATOM 606 C C . ALA A 1 78 ? 32.828 2.023 -10.862 1.00 40.53 78 ALA A C 1
ATOM 608 O O . ALA A 1 78 ? 31.904 2.415 -11.572 1.00 40.53 78 ALA A O 1
ATOM 609 N N . VAL A 1 79 ? 32.842 0.816 -10.295 1.00 44.47 79 VAL A N 1
ATOM 610 C CA . VAL A 1 79 ? 31.656 0.009 -10.030 1.00 44.47 79 VAL A CA 1
ATOM 611 C C . VAL A 1 79 ? 30.780 0.842 -9.097 1.00 44.47 79 VAL A C 1
ATOM 613 O O . VAL A 1 79 ? 30.918 0.790 -7.877 1.00 44.47 79 VAL A O 1
ATOM 616 N N . LEU A 1 80 ? 29.919 1.684 -9.667 1.00 44.28 80 LEU A N 1
ATOM 617 C CA . LEU A 1 80 ? 28.823 2.281 -8.923 1.00 44.28 80 LEU A CA 1
ATOM 618 C C . LEU A 1 80 ? 27.776 1.182 -8.760 1.00 44.28 80 LEU A C 1
ATOM 620 O O . LEU A 1 80 ? 27.063 0.807 -9.687 1.00 44.28 80 LEU A O 1
ATOM 624 N N . ASP A 1 81 ? 27.803 0.605 -7.567 1.00 43.34 81 ASP A N 1
ATOM 625 C CA . ASP A 1 81 ? 26.869 -0.368 -7.028 1.00 43.34 81 ASP A CA 1
ATOM 626 C C . ASP A 1 81 ? 25.419 0.138 -7.142 1.00 43.34 81 ASP A C 1
ATOM 628 O O . ASP A 1 81 ? 24.865 0.737 -6.225 1.00 43.34 81 ASP A O 1
ATOM 632 N N . ASP A 1 82 ? 24.779 -0.112 -8.286 1.00 49.75 82 ASP A N 1
ATOM 633 C CA . ASP A 1 82 ? 23.368 0.207 -8.552 1.00 49.75 82 ASP A CA 1
ATOM 634 C C . ASP A 1 82 ? 22.414 -0.812 -7.883 1.00 49.75 82 ASP A C 1
ATOM 636 O O . ASP A 1 82 ? 21.407 -1.248 -8.444 1.00 49.75 82 ASP A O 1
ATOM 640 N N . ARG A 1 83 ? 22.780 -1.305 -6.691 1.00 52.56 83 ARG A N 1
ATOM 641 C CA . ARG A 1 83 ? 22.036 -2.334 -5.938 1.00 52.56 83 ARG A CA 1
ATOM 642 C C . ARG A 1 83 ? 21.338 -1.798 -4.695 1.00 52.56 83 ARG A C 1
ATOM 644 O O . ARG A 1 83 ? 20.744 -2.581 -3.954 1.00 52.56 83 ARG A O 1
ATOM 651 N N . LYS A 1 84 ? 21.354 -0.487 -4.453 1.00 53.25 84 LYS A N 1
ATOM 652 C CA . LYS A 1 84 ? 20.703 0.093 -3.277 1.00 53.25 84 LYS A CA 1
ATOM 653 C C . LYS A 1 84 ? 19.883 1.312 -3.668 1.00 53.25 84 LYS A C 1
ATOM 655 O O . LYS A 1 84 ? 20.433 2.332 -4.066 1.00 53.25 84 LYS A O 1
ATOM 660 N N . ALA A 1 85 ? 18.561 1.201 -3.519 1.00 54.09 85 ALA A N 1
ATOM 661 C CA . ALA A 1 85 ? 17.680 2.361 -3.571 1.00 54.09 85 ALA A CA 1
ATOM 662 C C . ALA A 1 85 ? 18.236 3.456 -2.637 1.00 54.09 85 ALA A C 1
ATOM 664 O O . ALA A 1 85 ? 18.716 3.122 -1.542 1.00 54.09 85 ALA A O 1
ATOM 665 N N . PRO A 1 86 ? 18.209 4.739 -3.043 1.00 61.53 86 PRO A N 1
ATOM 666 C CA . PRO A 1 86 ? 18.735 5.817 -2.220 1.00 61.53 86 PRO A CA 1
ATOM 667 C C . PRO A 1 86 ? 18.107 5.777 -0.835 1.00 61.53 86 PRO A C 1
ATOM 669 O O . PRO A 1 86 ? 16.887 5.698 -0.683 1.00 61.53 86 PRO A O 1
ATOM 672 N N . THR A 1 87 ? 18.946 5.838 0.193 1.00 68.38 87 THR A N 1
ATOM 673 C CA . THR A 1 87 ? 18.440 5.951 1.559 1.00 68.38 87 THR A CA 1
ATOM 674 C C . THR A 1 87 ? 18.026 7.401 1.779 1.00 68.38 87 THR A C 1
ATOM 676 O O . THR A 1 87 ? 18.875 8.274 1.968 1.00 68.38 87 THR A O 1
ATOM 679 N N . CYS A 1 88 ? 16.722 7.663 1.723 1.00 74.56 88 CYS A N 1
ATOM 680 C CA . CYS A 1 88 ? 16.164 8.969 2.049 1.00 74.56 88 CYS A CA 1
ATOM 681 C C . CYS A 1 88 ? 16.104 9.145 3.572 1.00 74.56 88 CYS A C 1
ATOM 683 O O . CYS A 1 88 ? 15.551 8.305 4.282 1.00 74.56 88 CYS A O 1
ATOM 685 N N . LYS A 1 89 ? 16.652 10.250 4.078 1.00 77.94 89 LYS A N 1
ATOM 686 C CA . LYS A 1 89 ? 16.508 10.689 5.469 1.00 77.94 89 LYS A CA 1
ATOM 687 C C . LYS A 1 89 ? 15.668 11.958 5.501 1.00 77.94 89 LYS A C 1
ATOM 689 O O . LYS A 1 89 ? 15.970 12.919 4.799 1.00 77.94 89 LYS A O 1
ATOM 694 N N . TYR A 1 90 ? 14.637 11.952 6.332 1.00 81.06 90 TYR A N 1
ATOM 695 C CA . TYR A 1 90 ? 13.783 13.104 6.586 1.00 81.06 90 TYR A CA 1
ATOM 696 C C . TYR A 1 90 ? 14.041 13.626 8.000 1.00 81.06 90 TYR A C 1
ATOM 698 O O . TYR A 1 90 ? 14.111 12.836 8.943 1.00 81.06 90 TYR A O 1
ATOM 706 N N . GLN A 1 91 ? 14.225 14.938 8.136 1.00 78.50 91 GLN A N 1
ATOM 707 C CA . GLN A 1 91 ? 14.453 15.613 9.412 1.00 78.50 91 GLN A CA 1
ATOM 708 C C . GLN A 1 91 ? 13.668 16.923 9.460 1.00 78.50 91 GLN A C 1
ATOM 710 O O . GLN A 1 91 ? 13.568 17.629 8.456 1.00 78.50 91 GLN A O 1
ATOM 715 N N . VAL A 1 92 ? 13.144 17.251 10.639 1.00 82.56 92 VAL A N 1
ATOM 716 C CA . VAL A 1 92 ? 12.469 18.522 10.917 1.00 82.56 92 VAL A CA 1
ATOM 717 C C . VAL A 1 92 ? 13.360 19.334 11.850 1.00 82.56 92 VAL A C 1
ATOM 719 O O . VAL A 1 92 ? 13.787 18.815 12.881 1.00 82.56 92 VAL A O 1
ATOM 722 N N . LEU A 1 93 ? 13.676 20.574 11.481 1.00 83.25 93 LEU A N 1
ATOM 723 C CA . LEU A 1 93 ? 14.576 21.466 12.219 1.00 83.25 93 LEU A CA 1
ATOM 724 C C . LEU A 1 93 ? 13.804 22.688 12.734 1.00 83.25 93 LEU A C 1
ATOM 726 O O . LEU A 1 93 ? 12.835 23.122 12.114 1.00 83.25 93 LEU A O 1
ATOM 730 N N . SER A 1 94 ? 14.215 23.251 13.870 1.00 81.00 94 SER A 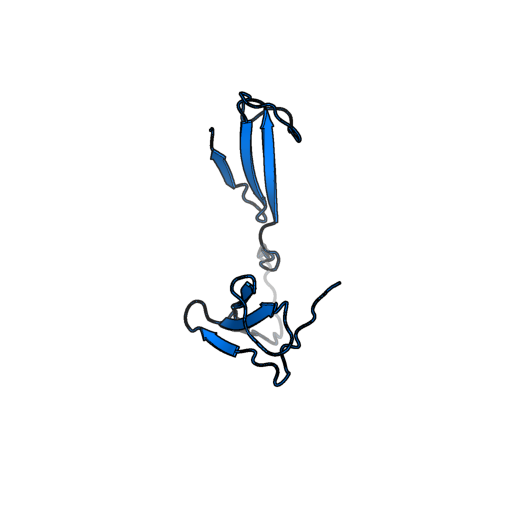N 1
ATOM 731 C CA . SER A 1 94 ? 13.589 24.464 14.417 1.00 81.00 94 SER A CA 1
ATOM 732 C C . SER A 1 94 ? 14.034 25.712 13.652 1.00 81.00 94 SER A C 1
ATOM 734 O O . SER A 1 94 ? 15.239 25.945 13.545 1.00 81.00 94 SER A O 1
ATOM 736 N N . LYS A 1 95 ? 13.083 26.543 13.200 1.00 75.38 95 LYS A N 1
ATOM 737 C CA . LYS A 1 95 ? 13.282 27.847 12.532 1.00 75.38 95 LYS A CA 1
ATOM 738 C C . LYS A 1 95 ? 13.987 27.795 11.167 1.00 75.38 95 LYS A C 1
ATOM 740 O O . LYS A 1 95 ? 13.407 28.249 10.191 1.00 75.38 95 LYS A O 1
ATOM 745 N N . ASP A 1 96 ? 15.185 27.210 11.085 1.00 74.88 96 ASP A N 1
ATOM 746 C CA . ASP A 1 96 ? 16.098 27.333 9.941 1.00 74.88 96 ASP A CA 1
ATOM 747 C C . ASP A 1 96 ? 16.758 26.006 9.516 1.00 74.88 96 ASP A C 1
ATOM 749 O O . ASP A 1 96 ? 16.728 24.994 10.217 1.00 74.88 96 ASP A O 1
ATOM 753 N N . GLN A 1 97 ? 17.465 26.042 8.377 1.00 73.06 97 GLN A N 1
ATOM 754 C CA . GLN A 1 97 ? 18.243 24.928 7.800 1.00 73.06 97 GLN A CA 1
ATOM 755 C C . GLN A 1 97 ? 19.313 24.314 8.711 1.00 73.06 97 GLN A C 1
ATOM 757 O O . GLN A 1 97 ? 19.747 23.186 8.465 1.00 73.06 97 GLN A O 1
ATOM 762 N N . ASN A 1 98 ? 19.753 25.062 9.720 1.00 75.75 98 ASN A N 1
ATOM 763 C CA . ASN A 1 98 ? 20.755 24.653 10.704 1.00 75.75 98 ASN A CA 1
ATOM 764 C C . ASN A 1 98 ? 20.164 24.522 12.116 1.00 75.75 98 ASN A C 1
ATOM 766 O O . ASN A 1 98 ? 20.909 24.429 13.091 1.00 75.75 98 ASN A O 1
ATOM 770 N N . GLY A 1 99 ? 18.834 24.556 12.230 1.00 75.00 99 GLY A N 1
ATOM 771 C CA . GLY A 1 99 ? 18.134 24.398 13.494 1.00 75.00 99 GLY A CA 1
ATOM 772 C C . GLY A 1 99 ? 18.409 23.050 14.151 1.00 75.00 99 GLY A C 1
ATOM 773 O O . GLY A 1 99 ? 18.832 22.090 13.505 1.00 75.00 99 GLY A O 1
ATOM 774 N N . SER A 1 100 ? 18.143 22.952 15.450 1.00 82.31 100 SER A N 1
ATOM 775 C CA . SER A 1 100 ? 18.161 21.658 16.130 1.00 82.31 100 SER A CA 1
ATOM 776 C C . SER A 1 100 ? 17.019 20.769 15.614 1.00 82.31 100 SER A C 1
ATOM 778 O O . SER A 1 100 ? 15.947 21.289 15.291 1.00 82.31 100 SER A O 1
ATOM 780 N N . PRO A 1 101 ? 17.213 19.439 15.537 1.00 81.25 101 PRO A N 1
ATOM 781 C CA . PRO A 1 101 ? 16.137 18.512 15.214 1.00 81.25 101 PRO A CA 1
ATOM 782 C C . PRO A 1 101 ? 15.011 18.599 16.245 1.00 81.25 101 PRO A C 1
ATOM 784 O O . PRO A 1 101 ? 15.261 18.501 17.448 1.00 81.25 101 PRO A O 1
ATOM 787 N N . VAL A 1 102 ? 13.777 18.761 15.774 1.00 79.94 102 VAL A N 1
ATOM 788 C CA . VAL A 1 102 ? 12.587 18.883 16.622 1.00 79.94 102 VAL A CA 1
ATOM 789 C C . VAL A 1 102 ? 11.698 17.661 16.428 1.00 79.94 102 VAL A C 1
ATOM 791 O O . VAL A 1 102 ? 11.327 17.326 15.308 1.00 79.94 102 VAL A O 1
ATOM 794 N N . MET A 1 103 ? 11.341 17.007 17.535 1.00 75.44 103 MET A N 1
ATOM 795 C CA . MET A 1 103 ? 10.388 15.887 17.548 1.00 75.44 103 MET A CA 1
ATOM 796 C C . MET A 1 103 ? 8.965 16.338 17.907 1.00 75.44 103 MET A C 1
ATOM 798 O O . MET A 1 103 ? 8.000 15.708 17.486 1.00 75.44 103 MET A O 1
ATOM 802 N N . PHE A 1 104 ? 8.835 17.433 18.663 1.00 74.44 104 PHE A N 1
ATOM 803 C CA . PHE A 1 104 ? 7.564 17.991 19.126 1.00 74.44 104 PHE A CA 1
ATOM 804 C C . PHE A 1 104 ? 7.601 19.518 18.997 1.00 74.44 104 PHE A C 1
ATOM 806 O O . PHE A 1 104 ? 8.547 20.140 19.476 1.00 74.44 104 PHE A O 1
ATOM 813 N N . ALA A 1 105 ? 6.589 20.104 18.358 1.00 74.56 105 ALA A N 1
ATOM 814 C CA . ALA A 1 105 ? 6.450 21.547 18.158 1.00 74.56 105 ALA A CA 1
ATOM 815 C C . ALA A 1 105 ? 5.072 22.018 18.643 1.00 74.56 105 ALA A C 1
ATOM 817 O O . ALA A 1 105 ? 4.112 21.240 18.639 1.00 74.56 105 ALA A O 1
ATOM 818 N N . THR A 1 106 ? 4.975 23.277 19.064 1.00 77.31 106 THR A N 1
ATOM 819 C CA . THR A 1 106 ? 3.719 23.898 19.507 1.00 77.31 106 THR A CA 1
ATOM 820 C C . THR A 1 106 ? 3.076 24.655 18.344 1.00 77.31 106 THR A C 1
ATOM 822 O O . THR A 1 106 ? 3.745 25.071 17.400 1.00 77.31 106 THR A O 1
ATOM 825 N N . ILE A 1 107 ? 1.754 24.836 18.385 1.00 73.81 107 ILE A N 1
ATOM 826 C CA . ILE A 1 107 ? 1.028 25.609 17.369 1.00 73.81 107 ILE A CA 1
ATOM 827 C C . ILE A 1 107 ? 1.559 27.054 17.369 1.00 73.81 107 ILE A C 1
ATOM 829 O O . ILE A 1 107 ? 1.440 27.749 18.376 1.00 73.81 107 ILE A O 1
ATOM 833 N N . GLY A 1 108 ? 2.131 27.484 16.239 1.00 77.69 108 GLY A N 1
ATOM 834 C CA . GLY A 1 108 ? 2.781 28.791 16.064 1.00 77.69 108 GLY A CA 1
ATOM 835 C C . GLY A 1 108 ? 4.297 28.724 15.841 1.00 77.69 108 GLY A C 1
ATOM 836 O O . GLY A 1 108 ? 4.887 29.725 15.438 1.00 77.69 108 GLY A O 1
ATOM 837 N N . ASP A 1 109 ? 4.922 27.562 16.047 1.00 76.75 109 ASP A N 1
ATOM 838 C CA . ASP A 1 109 ? 6.353 27.373 15.801 1.00 76.75 109 ASP A CA 1
ATOM 839 C C . ASP A 1 109 ? 6.648 27.177 14.305 1.00 76.75 109 ASP A C 1
ATOM 841 O O . ASP A 1 109 ? 6.066 26.314 13.647 1.00 76.75 109 ASP A O 1
ATOM 845 N N . THR A 1 110 ? 7.606 27.939 13.770 1.00 76.19 110 THR A N 1
ATOM 846 C CA . THR A 1 110 ? 8.132 27.738 12.411 1.00 76.19 110 THR A CA 1
ATOM 847 C C . THR A 1 110 ? 9.092 26.550 12.387 1.00 76.19 110 THR A C 1
ATOM 849 O O . THR A 1 110 ? 10.081 26.514 13.132 1.00 76.19 110 THR A O 1
ATOM 852 N N . VAL A 1 111 ? 8.823 25.585 11.507 1.00 82.69 111 VAL A N 1
ATOM 853 C CA . VAL A 1 111 ? 9.632 24.373 11.345 1.00 82.69 111 VAL A CA 1
ATOM 854 C C . VAL A 1 111 ? 10.160 24.242 9.926 1.00 82.69 111 VAL A C 1
ATOM 856 O O . VAL A 1 111 ? 9.533 24.642 8.949 1.00 82.69 111 VAL A O 1
ATOM 859 N N . TYR A 1 112 ? 11.337 23.644 9.819 1.00 79.50 112 TYR A N 1
ATOM 860 C CA . TYR A 1 112 ? 12.055 23.496 8.572 1.00 79.50 112 TYR A CA 1
ATOM 861 C C . TYR A 1 112 ? 12.144 22.026 8.169 1.00 79.50 112 TYR A C 1
ATOM 863 O O . TYR A 1 112 ? 12.693 21.202 8.903 1.00 79.50 112 TYR A O 1
ATOM 871 N N . HIS A 1 113 ? 11.646 21.691 6.981 1.00 78.31 113 HIS A N 1
ATOM 872 C CA . HIS A 1 113 ? 11.626 20.318 6.485 1.00 78.31 113 HIS A CA 1
ATOM 873 C C . HIS A 1 113 ? 12.845 20.044 5.601 1.00 78.31 113 HIS A C 1
ATOM 875 O O . HIS A 1 113 ? 13.001 20.640 4.533 1.00 78.31 113 HIS A O 1
ATOM 881 N N . LYS A 1 114 ? 13.699 19.109 6.028 1.00 80.50 114 LYS A N 1
ATOM 882 C CA . LYS A 1 114 ? 14.920 18.720 5.317 1.00 80.50 114 LYS A CA 1
ATOM 883 C C . LYS A 1 114 ? 14.829 17.278 4.823 1.00 80.50 114 LYS A C 1
ATOM 885 O O . LYS A 1 114 ? 14.718 16.343 5.618 1.00 80.50 114 LYS A O 1
ATOM 890 N N . TYR A 1 115 ? 14.944 17.103 3.508 1.00 78.38 115 TYR A N 1
ATOM 891 C CA . TYR A 1 115 ? 15.019 15.794 2.854 1.00 78.38 115 TYR A CA 1
ATOM 892 C C . TYR A 1 115 ? 16.427 15.585 2.291 1.00 78.38 115 TYR A C 1
ATOM 894 O O . TYR A 1 115 ? 16.895 16.378 1.473 1.00 78.38 115 TYR A O 1
ATOM 902 N N . VAL A 1 116 ? 17.104 14.523 2.733 1.00 77.31 116 VAL A N 1
ATOM 903 C CA . VAL A 1 116 ? 18.443 14.141 2.264 1.00 77.31 116 VAL A CA 1
ATOM 904 C C . VAL A 1 116 ? 18.350 12.786 1.579 1.00 77.31 116 VAL A C 1
ATOM 906 O O . VAL A 1 116 ? 18.133 11.769 2.239 1.00 77.31 116 VAL A O 1
ATOM 909 N N . ALA A 1 117 ? 18.531 12.761 0.261 1.00 70.06 117 ALA A N 1
ATOM 910 C CA . ALA A 1 117 ? 18.714 11.518 -0.477 1.00 70.06 117 ALA A CA 1
ATOM 911 C C . ALA A 1 117 ? 20.207 11.173 -0.495 1.00 70.06 117 ALA A C 1
ATOM 913 O O . ALA A 1 117 ? 21.013 11.919 -1.050 1.00 70.06 117 ALA A O 1
ATOM 914 N N . ILE A 1 118 ? 20.587 10.056 0.130 1.00 69.00 118 ILE A N 1
ATOM 915 C CA . ILE A 1 118 ? 21.957 9.542 0.048 1.00 69.00 118 ILE A CA 1
ATOM 916 C C . ILE A 1 118 ? 21.998 8.563 -1.127 1.00 69.00 118 ILE A C 1
ATOM 918 O O . ILE A 1 118 ? 21.679 7.382 -0.975 1.00 69.00 118 ILE A O 1
ATOM 922 N N . LEU A 1 119 ? 22.351 9.081 -2.303 1.00 58.25 119 LEU A N 1
ATOM 923 C CA . LEU A 1 119 ? 22.899 8.280 -3.397 1.00 58.25 119 LEU A CA 1
ATOM 924 C C . LEU A 1 119 ? 24.407 8.169 -3.177 1.00 58.25 119 LEU A C 1
ATOM 926 O O . LEU A 1 119 ? 25.026 9.121 -2.693 1.00 58.25 119 LEU A O 1
ATOM 930 N N . ALA A 1 120 ? 25.002 7.025 -3.517 1.00 52.62 120 ALA A N 1
ATOM 931 C CA . ALA A 1 120 ? 26.452 6.898 -3.556 1.00 52.62 120 ALA A CA 1
ATOM 932 C C . ALA A 1 120 ? 27.014 8.021 -4.456 1.00 52.62 120 ALA A C 1
ATOM 934 O O . ALA A 1 120 ? 26.853 7.987 -5.670 1.00 52.62 120 ALA A O 1
ATOM 935 N N . ASN A 1 121 ? 27.626 9.027 -3.824 1.00 48.44 121 ASN A N 1
ATOM 936 C CA . ASN A 1 121 ? 28.329 10.177 -4.407 1.00 48.44 121 ASN A CA 1
ATOM 937 C C . ASN A 1 121 ? 27.534 11.385 -4.950 1.00 48.44 121 ASN A C 1
ATOM 939 O O . ASN A 1 121 ? 28.084 12.148 -5.740 1.00 48.44 121 ASN A O 1
ATOM 943 N N . SER A 1 122 ? 26.330 11.683 -4.450 1.00 43.81 122 SER A N 1
ATOM 944 C CA . SER A 1 122 ? 25.769 13.043 -4.605 1.00 43.81 122 SER A CA 1
ATOM 945 C C . SER A 1 122 ? 24.684 13.355 -3.572 1.00 43.81 122 SER A C 1
ATOM 947 O O . SER A 1 122 ? 23.646 12.694 -3.542 1.00 43.81 122 SER A O 1
ATOM 949 N N . LEU A 1 123 ? 24.915 14.375 -2.734 1.00 46.28 123 LEU A N 1
ATOM 950 C CA . LEU A 1 123 ? 23.924 14.906 -1.794 1.00 46.28 123 LEU A CA 1
ATOM 951 C C . LEU A 1 123 ? 23.012 15.891 -2.531 1.00 46.28 123 LEU A C 1
ATOM 953 O O . LEU A 1 123 ? 23.447 16.977 -2.905 1.00 46.28 123 LEU A O 1
ATOM 957 N N . ILE A 1 124 ? 21.746 15.523 -2.718 1.00 50.00 124 ILE A N 1
ATOM 958 C CA . ILE A 1 124 ? 20.712 16.448 -3.194 1.00 50.00 124 ILE A CA 1
ATOM 959 C C . ILE A 1 124 ? 19.903 16.879 -1.970 1.00 50.00 124 ILE A C 1
ATOM 961 O O . ILE A 1 124 ? 19.308 16.039 -1.290 1.00 50.00 124 ILE A O 1
ATOM 965 N N . GLN A 1 125 ? 19.926 18.177 -1.661 1.00 48.09 125 GLN A N 1
ATOM 966 C CA . GLN A 1 125 ? 19.212 18.763 -0.529 1.00 48.09 125 GLN A CA 1
ATOM 967 C C . GLN A 1 125 ? 18.000 19.538 -1.050 1.00 48.09 125 GLN A C 1
ATOM 969 O O . GLN A 1 125 ? 18.155 20.504 -1.794 1.00 48.09 125 GLN A O 1
ATOM 974 N N . PHE A 1 126 ? 16.799 19.101 -0.664 1.00 47.31 126 PHE A N 1
ATOM 975 C CA . PHE A 1 126 ? 15.555 19.826 -0.924 1.00 47.31 126 PHE A CA 1
ATOM 976 C C . PHE A 1 126 ? 15.077 20.514 0.354 1.00 47.31 126 PHE A C 1
ATOM 978 O O . PHE A 1 126 ? 15.147 19.951 1.450 1.00 47.31 126 PHE A O 1
ATOM 985 N N . SER A 1 127 ? 14.600 21.742 0.178 1.00 44.44 127 SER A N 1
ATOM 986 C CA . SER A 1 127 ? 14.496 22.764 1.209 1.00 44.44 127 SER A CA 1
ATOM 987 C C . SER A 1 127 ? 13.157 23.486 1.064 1.00 44.44 127 SER A C 1
ATOM 989 O O . SER A 1 127 ? 12.999 24.274 0.135 1.00 44.44 127 SER A O 1
ATOM 991 N N . ILE A 1 128 ? 12.191 23.203 1.944 1.00 48.78 128 ILE A N 1
ATOM 992 C CA . ILE A 1 128 ? 10.868 23.856 1.952 1.00 48.78 128 ILE A CA 1
ATOM 993 C C . ILE A 1 128 ? 10.675 24.541 3.311 1.00 48.78 128 ILE A C 1
ATOM 995 O O . ILE A 1 128 ? 10.806 23.895 4.351 1.00 48.78 128 ILE A O 1
ATOM 999 N N . VAL A 1 129 ? 10.389 25.846 3.279 1.00 49.53 129 VAL A N 1
ATOM 1000 C CA . VAL A 1 129 ? 10.034 26.680 4.441 1.00 49.53 129 VAL A CA 1
ATOM 1001 C C . VAL A 1 129 ? 8.518 26.881 4.413 1.00 49.53 129 VAL A C 1
ATOM 1003 O O . VAL A 1 129 ? 7.997 27.274 3.367 1.00 49.53 129 VAL A O 1
ATOM 1006 N N . LEU A 1 130 ? 7.829 26.589 5.517 1.00 53.19 130 LEU A N 1
ATOM 1007 C CA . LEU A 1 130 ? 6.391 26.813 5.711 1.00 53.19 130 LEU A CA 1
ATOM 1008 C C . LEU A 1 130 ? 6.168 27.778 6.875 1.00 53.19 130 LEU A C 1
ATOM 1010 O O . LEU A 1 130 ? 6.883 27.630 7.892 1.00 53.19 130 LEU A O 1
#